Protein AF-A0A4S0UMB6-F1 (afdb_monomer)

Sequence (101 aa):
HIDLAVLSLDGRMHACYEAGFHTSWSDLAQHPVEGSPIRRVLRGETPYLLSDNALVDDRFHFEGAFDGPIFSAMLRTRIIVPLRARGSVIGALNISRHEAG

Solvent-accessible surface area (backbone atoms only — not comparable to full-atom values): 5432 Å² total; per-residue (Å²): 80,36,38,34,40,39,45,41,98,85,60,53,32,27,31,43,48,66,47,98,57,87,54,70,61,52,76,40,82,64,43,55,35,87,30,38,48,58,31,50,33,52,71,60,78,34,85,51,50,78,36,44,40,47,81,76,38,65,81,32,60,54,95,72,36,74,40,64,48,37,62,79,66,42,36,15,15,35,46,35,38,52,35,67,57,97,86,40,64,48,16,32,44,37,42,34,40,70,56,66,107

Structure (mmCIF, N/CA/C/O backbone):
data_AF-A0A4S0UMB6-F1
#
_entry.id   AF-A0A4S0UMB6-F1
#
loop_
_atom_site.group_PDB
_atom_site.id
_atom_site.type_symbol
_atom_site.label_atom_id
_atom_site.label_alt_id
_atom_site.label_comp_id
_atom_site.label_asym_id
_atom_site.label_entity_id
_atom_site.label_seq_id
_atom_site.pdbx_PDB_ins_code
_atom_site.Cartn_x
_atom_site.Cartn_y
_atom_site.Cartn_z
_atom_site.occupancy
_atom_site.B_iso_or_equiv
_atom_site.auth_seq_id
_atom_site.auth_comp_id
_atom_site.auth_asym_id
_atom_site.auth_atom_id
_atom_site.pdbx_PDB_model_num
ATOM 1 N N . HIS A 1 1 ? 14.524 -3.372 0.917 1.00 91.25 1 HIS A N 1
ATOM 2 C CA . HIS A 1 1 ? 13.795 -2.153 1.315 1.00 91.25 1 HIS A CA 1
ATOM 3 C C . HIS A 1 1 ? 12.682 -2.539 2.280 1.00 91.25 1 HIS A C 1
ATOM 5 O O . HIS A 1 1 ? 12.055 -3.572 2.057 1.00 91.25 1 HIS A O 1
ATOM 11 N N . ILE A 1 2 ? 12.502 -1.789 3.368 1.00 92.94 2 ILE A N 1
ATOM 12 C CA . ILE A 1 2 ? 11.433 -2.017 4.348 1.00 92.94 2 ILE A CA 1
ATOM 13 C C . ILE A 1 2 ? 10.665 -0.713 4.511 1.00 92.94 2 ILE A C 1
ATOM 15 O O . ILE A 1 2 ? 11.287 0.327 4.727 1.00 92.94 2 ILE A O 1
ATOM 19 N N . ASP A 1 3 ? 9.341 -0.796 4.459 1.00 93.00 3 ASP A N 1
ATOM 20 C CA . ASP A 1 3 ? 8.457 0.335 4.687 1.00 93.00 3 ASP A CA 1
ATOM 21 C C . ASP A 1 3 ? 7.223 -0.053 5.520 1.00 93.00 3 ASP A C 1
ATOM 23 O O . ASP A 1 3 ? 6.795 -1.210 5.571 1.00 93.00 3 ASP A O 1
ATOM 27 N N . LEU A 1 4 ? 6.702 0.924 6.254 1.00 93.38 4 LEU A N 1
ATOM 28 C CA . LEU A 1 4 ? 5.558 0.816 7.147 1.00 93.38 4 LEU A CA 1
ATOM 29 C C . LEU A 1 4 ? 4.499 1.820 6.711 1.00 93.38 4 LEU A C 1
ATOM 31 O O . LEU A 1 4 ? 4.700 3.024 6.847 1.00 93.38 4 LEU A O 1
ATOM 35 N N . ALA A 1 5 ? 3.345 1.328 6.272 1.00 94.00 5 ALA A N 1
ATOM 36 C CA . ALA A 1 5 ? 2.169 2.163 6.061 1.00 94.00 5 ALA A CA 1
ATOM 37 C C . ALA A 1 5 ? 1.333 2.185 7.345 1.00 94.00 5 ALA A C 1
ATOM 39 O O . ALA A 1 5 ? 0.905 1.130 7.803 1.00 94.00 5 ALA A O 1
ATOM 40 N N . VAL A 1 6 ? 1.073 3.356 7.924 1.00 94.56 6 VAL A N 1
ATOM 41 C CA . VAL A 1 6 ? 0.269 3.518 9.149 1.00 94.56 6 VAL A CA 1
ATOM 42 C C . VAL A 1 6 ? -1.004 4.281 8.820 1.00 94.56 6 VAL A C 1
ATOM 44 O O . VAL A 1 6 ? -0.935 5.380 8.274 1.00 94.56 6 VAL A O 1
ATOM 47 N N . LEU A 1 7 ? -2.161 3.703 9.144 1.00 95.00 7 LEU A N 1
ATOM 48 C CA . LEU A 1 7 ? -3.467 4.295 8.866 1.00 95.00 7 LEU A CA 1
ATOM 49 C C . LEU A 1 7 ? -3.749 5.509 9.759 1.00 95.00 7 LEU A C 1
ATOM 51 O O . LEU A 1 7 ? -3.407 5.529 10.943 1.00 95.00 7 LEU A O 1
ATOM 55 N N . SER A 1 8 ? -4.456 6.491 9.202 1.00 91.94 8 SER A N 1
ATOM 56 C CA . SER A 1 8 ? -5.159 7.506 9.984 1.00 91.94 8 SER A CA 1
ATOM 57 C C . SER A 1 8 ? -6.272 6.872 10.825 1.00 91.94 8 SER A C 1
ATOM 59 O O . SER A 1 8 ? -6.747 5.771 10.543 1.00 91.94 8 SER A O 1
ATOM 61 N N . LEU A 1 9 ? -6.739 7.590 11.851 1.00 87.38 9 LEU A N 1
ATOM 62 C CA . LEU A 1 9 ? -7.805 7.107 12.742 1.00 87.38 9 LEU A CA 1
ATOM 63 C C . LEU A 1 9 ? -9.117 6.781 12.009 1.00 87.38 9 LEU A C 1
ATOM 65 O O . LEU A 1 9 ? -9.856 5.908 12.452 1.00 87.38 9 LEU A O 1
ATOM 69 N N . ASP A 1 10 ? -9.405 7.466 10.900 1.00 89.44 10 ASP A N 1
ATOM 70 C CA . ASP A 1 10 ? -10.581 7.216 10.058 1.00 89.44 10 ASP A CA 1
ATOM 71 C C . ASP A 1 10 ? -10.347 6.144 8.974 1.00 89.44 10 ASP A C 1
ATOM 73 O O . ASP A 1 10 ? -11.272 5.812 8.232 1.00 89.44 10 ASP A O 1
ATOM 77 N N . GLY A 1 11 ? -9.124 5.611 8.869 1.00 90.44 11 GLY A N 1
ATOM 78 C CA . GLY A 1 11 ? -8.731 4.578 7.912 1.00 90.44 11 GLY A CA 1
ATOM 79 C C . GLY A 1 11 ? -8.713 5.020 6.446 1.00 90.44 11 GLY A C 1
ATOM 80 O O . GLY A 1 11 ? -8.552 4.174 5.569 1.00 90.44 11 GLY A O 1
ATOM 81 N N . ARG A 1 12 ? -8.898 6.314 6.153 1.00 91.38 12 ARG A N 1
ATOM 82 C CA . ARG A 1 12 ? -8.963 6.831 4.773 1.00 91.38 12 ARG A CA 1
ATOM 83 C C . ARG A 1 12 ? -7.603 7.206 4.214 1.00 91.38 12 ARG A C 1
ATOM 85 O O . ARG A 1 12 ? -7.414 7.157 3.000 1.00 91.38 12 ARG A O 1
ATOM 92 N N . MET A 1 13 ? -6.675 7.563 5.093 1.00 91.44 13 MET A N 1
ATOM 93 C CA . MET A 1 13 ? -5.326 7.975 4.746 1.00 91.44 13 MET A CA 1
ATOM 94 C C . MET A 1 13 ? -4.304 7.026 5.371 1.00 91.44 13 MET A C 1
ATOM 96 O O . MET A 1 13 ? -4.597 6.327 6.343 1.00 91.44 13 MET A O 1
ATOM 100 N N . HIS A 1 14 ? -3.081 7.028 4.853 1.00 91.12 14 HIS A N 1
ATOM 101 C CA . HIS A 1 14 ? -1.933 6.462 5.550 1.00 91.12 14 HIS A CA 1
ATOM 102 C C . HIS A 1 14 ? -0.691 7.340 5.416 1.00 91.12 14 HIS A C 1
ATOM 104 O O . HIS A 1 14 ? -0.566 8.094 4.454 1.00 91.12 14 HIS A O 1
ATOM 110 N N . ALA A 1 15 ? 0.245 7.188 6.347 1.00 90.94 15 ALA A N 1
ATOM 111 C CA . ALA A 1 15 ? 1.609 7.702 6.246 1.00 90.94 15 ALA A CA 1
ATOM 112 C C . ALA A 1 15 ? 2.589 6.546 6.009 1.00 90.94 15 ALA A C 1
ATOM 114 O O . ALA A 1 15 ? 2.361 5.446 6.517 1.00 90.94 15 ALA A O 1
ATOM 115 N N . CYS A 1 16 ? 3.664 6.790 5.256 1.00 90.81 16 CYS A N 1
ATOM 116 C CA . CYS A 1 16 ? 4.702 5.799 4.982 1.00 90.81 16 CYS A CA 1
ATOM 117 C C . CYS A 1 16 ? 5.992 6.129 5.745 1.00 90.81 16 CYS A C 1
ATOM 119 O O . CYS A 1 16 ? 6.495 7.248 5.663 1.00 90.81 16 CYS A O 1
ATOM 121 N N . TYR A 1 17 ? 6.538 5.148 6.463 1.00 88.25 17 TYR A N 1
ATOM 122 C CA . TYR A 1 17 ? 7.825 5.238 7.151 1.00 88.25 17 TYR A CA 1
ATOM 123 C C . TYR A 1 17 ? 8.781 4.201 6.581 1.00 88.25 17 TYR A C 1
ATOM 125 O O . TYR A 1 17 ? 8.467 3.016 6.567 1.00 88.25 17 TYR A O 1
ATOM 133 N N . GLU A 1 18 ? 9.965 4.624 6.158 1.00 87.31 18 GLU A N 1
ATOM 134 C CA . GLU A 1 18 ? 10.900 3.764 5.433 1.00 87.31 18 GLU A CA 1
ATOM 135 C C . GLU A 1 18 ? 12.194 3.560 6.217 1.00 87.31 18 GLU A C 1
ATOM 137 O O . GLU A 1 18 ? 12.692 4.468 6.884 1.00 87.31 18 GLU A O 1
ATOM 142 N N . ALA A 1 19 ? 12.759 2.359 6.112 1.00 82.12 19 ALA A N 1
ATOM 143 C CA . ALA A 1 19 ? 14.048 2.014 6.687 1.00 82.12 19 ALA A CA 1
ATOM 144 C C . ALA A 1 19 ? 15.028 1.547 5.598 1.00 82.12 19 ALA A C 1
ATOM 146 O O . ALA A 1 19 ? 14.747 0.647 4.799 1.00 82.12 19 ALA A O 1
ATOM 147 N N . GLY A 1 20 ? 16.223 2.144 5.602 1.00 73.62 20 GLY A N 1
ATOM 148 C CA . GLY A 1 20 ? 17.351 1.792 4.736 1.00 73.62 20 GLY A CA 1
ATOM 149 C C . GLY A 1 20 ? 17.441 2.614 3.449 1.00 73.62 20 GLY A C 1
ATOM 150 O O . GLY A 1 20 ? 18.447 3.281 3.237 1.00 73.62 20 GLY A O 1
ATOM 151 N N . PHE A 1 21 ? 16.414 2.570 2.598 1.00 77.69 21 PHE A N 1
ATOM 152 C CA . PHE A 1 21 ? 16.357 3.319 1.333 1.00 77.69 21 PHE A CA 1
ATOM 153 C C . PHE A 1 21 ? 15.050 4.103 1.261 1.00 77.69 21 PHE A C 1
ATOM 155 O O . PHE A 1 21 ? 14.006 3.527 1.560 1.00 77.69 21 PHE A O 1
ATOM 162 N N . HIS A 1 22 ? 15.123 5.370 0.857 1.00 80.56 22 HIS A N 1
ATOM 163 C CA . HIS A 1 22 ? 13.968 6.258 0.754 1.00 80.56 22 HIS A CA 1
ATOM 164 C C . HIS A 1 22 ? 13.364 6.224 -0.649 1.00 80.56 22 HIS A C 1
ATOM 166 O O . HIS A 1 22 ? 14.081 6.327 -1.645 1.00 80.56 22 HIS A O 1
ATOM 172 N N . THR A 1 23 ? 12.045 6.106 -0.720 1.00 82.38 23 THR A N 1
ATOM 173 C CA . THR A 1 23 ? 11.257 6.289 -1.936 1.00 82.38 23 THR A CA 1
ATOM 174 C C . THR A 1 23 ? 10.331 7.491 -1.769 1.00 82.38 23 THR A C 1
ATOM 176 O O . THR A 1 23 ? 10.125 7.985 -0.662 1.00 82.38 23 THR A O 1
ATOM 179 N N . SER A 1 24 ? 9.702 7.945 -2.853 1.00 83.12 24 SER A N 1
ATOM 180 C CA . SER A 1 24 ? 8.761 9.068 -2.764 1.00 83.12 24 SER A CA 1
ATOM 181 C C . SER A 1 24 ? 7.460 8.742 -2.018 1.00 83.12 24 SER A C 1
ATOM 183 O O . SER A 1 24 ? 6.617 9.623 -1.846 1.00 83.12 24 SER A O 1
ATOM 185 N N . TRP A 1 25 ? 7.274 7.511 -1.519 1.00 82.69 25 TRP A N 1
ATOM 186 C CA . TRP A 1 25 ? 6.178 7.221 -0.595 1.00 82.69 25 TRP A CA 1
ATOM 187 C C . TRP A 1 25 ? 6.291 7.996 0.720 1.00 82.69 25 TRP A C 1
ATOM 189 O O . TRP A 1 25 ? 5.249 8.364 1.262 1.00 82.69 25 TRP A O 1
ATOM 199 N N . SER A 1 26 ? 7.507 8.261 1.214 1.00 78.62 26 SER A N 1
ATOM 200 C CA . SER A 1 26 ? 7.731 9.011 2.461 1.00 78.62 26 SER A CA 1
ATOM 201 C C . SER A 1 26 ? 7.724 10.535 2.283 1.00 78.62 26 SER A C 1
ATOM 203 O O . SER A 1 26 ? 7.533 11.257 3.262 1.00 78.62 26 SER A O 1
ATOM 205 N N . ASP A 1 27 ? 7.838 11.032 1.046 1.00 71.25 27 ASP A N 1
ATOM 206 C CA . ASP A 1 27 ? 7.794 12.471 0.731 1.00 71.25 27 ASP A CA 1
ATOM 207 C C . ASP A 1 27 ? 6.394 13.087 0.920 1.00 71.25 27 ASP A C 1
ATOM 209 O O . ASP A 1 27 ? 6.230 14.307 0.986 1.00 71.25 27 ASP A O 1
ATOM 213 N N . LEU A 1 28 ? 5.363 12.248 1.015 1.00 58.44 28 LEU A N 1
ATOM 214 C CA . LEU A 1 28 ? 3.968 12.654 1.131 1.00 58.44 28 LEU A CA 1
ATOM 215 C C . LEU A 1 28 ? 3.468 12.356 2.546 1.00 58.44 28 LEU A C 1
ATOM 217 O O . LEU A 1 28 ? 3.403 11.208 2.979 1.00 58.44 28 LEU A O 1
ATOM 221 N N . ALA A 1 29 ? 3.096 13.417 3.268 1.00 60.53 29 ALA A N 1
ATOM 222 C CA . ALA A 1 29 ? 2.689 13.333 4.670 1.00 60.53 29 ALA A CA 1
ATOM 223 C C . ALA A 1 29 ? 1.523 12.352 4.901 1.00 60.53 29 ALA A C 1
ATOM 225 O O . ALA A 1 29 ? 1.493 11.678 5.931 1.00 60.53 29 ALA A O 1
ATOM 226 N N . GLN A 1 30 ? 0.571 12.278 3.960 1.00 74.44 30 GLN A N 1
ATOM 227 C CA . GLN A 1 30 ? -0.552 11.341 3.970 1.00 74.44 30 GLN A CA 1
ATOM 228 C C . GLN A 1 30 ? -1.038 11.039 2.545 1.00 74.44 30 GLN A C 1
ATOM 230 O O . GLN A 1 30 ? -1.273 11.960 1.764 1.00 74.44 30 GLN A O 1
ATOM 235 N N . HIS A 1 31 ? -1.279 9.764 2.237 1.00 82.81 31 HIS A N 1
ATOM 236 C CA . HIS A 1 31 ? -1.868 9.305 0.973 1.00 82.81 31 HIS A CA 1
ATOM 237 C C . HIS A 1 31 ? -3.244 8.677 1.179 1.00 82.81 31 HIS A C 1
ATOM 239 O O . HIS A 1 31 ? -3.430 7.979 2.179 1.00 82.81 31 HIS A O 1
ATOM 245 N N . PRO A 1 32 ? -4.192 8.829 0.237 1.00 92.56 32 PRO A N 1
ATOM 246 C CA . PRO A 1 32 ? -5.444 8.083 0.270 1.00 92.56 32 PRO A CA 1
ATOM 247 C C . PRO A 1 32 ? -5.202 6.575 0.174 1.00 92.56 32 PRO A C 1
ATOM 249 O O . PRO A 1 32 ? -4.488 6.104 -0.712 1.00 92.56 32 PRO A O 1
ATOM 252 N N . VAL A 1 33 ? -5.862 5.792 1.028 1.00 93.50 33 VAL A N 1
ATOM 253 C CA . VAL A 1 33 ? -5.777 4.322 0.990 1.00 93.50 33 VAL A CA 1
ATOM 254 C C . VAL A 1 33 ? -6.248 3.770 -0.357 1.00 93.50 33 VAL A C 1
ATOM 256 O O . VAL A 1 33 ? -5.691 2.781 -0.822 1.00 93.50 33 VAL A O 1
ATOM 259 N N . GLU A 1 34 ? -7.208 4.424 -1.018 1.00 94.62 34 GLU A N 1
ATOM 260 C CA . GLU A 1 34 ? -7.729 4.022 -2.334 1.00 94.62 34 GLU A CA 1
ATOM 261 C C . GLU A 1 34 ? -6.643 3.881 -3.408 1.00 94.62 34 GLU A C 1
ATOM 263 O O . GLU A 1 34 ? -6.655 2.905 -4.156 1.00 94.62 34 GLU A O 1
ATOM 268 N N . GLY A 1 35 ? -5.681 4.808 -3.450 1.00 94.00 35 GLY A N 1
ATOM 269 C CA . GLY A 1 35 ? -4.582 4.789 -4.421 1.00 94.00 35 GLY A CA 1
ATOM 270 C C . GLY A 1 35 ? -3.431 3.862 -4.028 1.00 94.00 35 GLY A C 1
ATOM 271 O O . GLY A 1 35 ? -2.462 3.724 -4.771 1.00 94.00 35 GLY A O 1
ATOM 272 N N . SER A 1 36 ? -3.498 3.222 -2.856 1.00 95.31 36 SER A N 1
ATOM 273 C CA . SER A 1 36 ? -2.392 2.414 -2.362 1.00 95.31 36 SER A CA 1
ATOM 274 C C . SER A 1 36 ? -2.243 1.103 -3.135 1.00 95.31 36 SER A C 1
ATOM 276 O O . SER A 1 36 ? -3.195 0.311 -3.187 1.00 95.31 36 SER A O 1
ATOM 278 N N . PRO A 1 37 ? -1.027 0.770 -3.607 1.00 96.00 37 PRO A N 1
ATOM 279 C CA . PRO A 1 37 ? -0.734 -0.551 -4.164 1.00 96.00 37 PRO A CA 1
ATOM 280 C C . PRO A 1 37 ? -1.050 -1.703 -3.195 1.00 96.00 37 PRO A C 1
ATOM 282 O O . PRO A 1 37 ? -1.351 -2.815 -3.616 1.00 96.00 37 PRO A O 1
ATOM 285 N N . ILE A 1 38 ? -1.067 -1.428 -1.885 1.00 96.69 38 ILE A N 1
ATOM 286 C CA . ILE A 1 38 ? -1.343 -2.405 -0.824 1.00 96.69 38 ILE A CA 1
ATOM 287 C C . ILE A 1 38 ? -2.725 -2.231 -0.166 1.00 96.69 38 ILE A C 1
ATOM 289 O O . ILE A 1 38 ? -2.985 -2.810 0.893 1.00 96.69 38 ILE A O 1
ATOM 293 N N . ARG A 1 39 ? -3.640 -1.460 -0.776 1.00 97.31 39 ARG A N 1
ATOM 294 C CA . ARG A 1 39 ? -4.953 -1.088 -0.199 1.00 97.31 39 ARG A CA 1
ATOM 295 C C . ARG A 1 39 ? -5.769 -2.264 0.326 1.00 97.31 39 ARG A C 1
ATOM 297 O O . ARG A 1 39 ? -6.414 -2.153 1.362 1.00 97.31 39 ARG A O 1
ATOM 304 N N . ARG A 1 40 ? -5.699 -3.412 -0.351 1.00 97.62 40 ARG A N 1
ATOM 305 C CA . ARG A 1 40 ? -6.444 -4.618 0.035 1.00 97.62 40 ARG A CA 1
ATOM 306 C C . ARG A 1 40 ? -6.003 -5.149 1.401 1.00 97.62 40 ARG A C 1
ATOM 308 O O . ARG A 1 40 ? -6.835 -5.621 2.167 1.00 97.62 40 ARG A O 1
ATOM 315 N N . VAL A 1 41 ? -4.714 -5.039 1.732 1.00 98.06 41 VAL A N 1
ATOM 316 C CA . VAL A 1 41 ? -4.189 -5.414 3.057 1.00 98.06 41 VAL A CA 1
ATOM 317 C C . VAL A 1 41 ? -4.601 -4.377 4.099 1.00 98.06 41 VAL A C 1
ATOM 319 O O . VAL A 1 41 ? -5.080 -4.747 5.168 1.00 98.06 41 VAL A O 1
ATOM 322 N N . LEU A 1 42 ? -4.495 -3.087 3.766 1.00 97.06 42 LEU A N 1
ATOM 323 C CA . LEU A 1 42 ? -4.885 -1.986 4.655 1.00 97.06 42 LEU A CA 1
ATOM 324 C C . LEU A 1 42 ? -6.376 -2.015 5.027 1.00 97.06 42 LEU A C 1
ATOM 326 O O . LEU A 1 42 ? -6.729 -1.737 6.168 1.00 97.06 42 LEU A O 1
ATOM 330 N N . ARG A 1 43 ? -7.246 -2.418 4.096 1.00 96.69 43 ARG A N 1
ATOM 331 C CA . ARG A 1 43 ? -8.688 -2.612 4.331 1.00 96.69 43 ARG A CA 1
ATOM 332 C C . ARG A 1 43 ? -9.039 -3.955 4.974 1.00 96.69 43 ARG A C 1
ATOM 334 O O . ARG A 1 43 ? -10.197 -4.192 5.300 1.00 96.69 43 ARG A O 1
ATOM 341 N N . GLY A 1 44 ? -8.065 -4.852 5.135 1.00 96.38 44 GLY A N 1
ATOM 342 C CA . GLY A 1 44 ? -8.290 -6.198 5.659 1.00 96.38 44 GLY A CA 1
ATOM 343 C C . GLY A 1 44 ? -9.018 -7.150 4.702 1.00 96.38 44 GLY A C 1
ATOM 344 O O . GLY A 1 44 ? -9.491 -8.192 5.144 1.00 96.38 44 GLY A O 1
ATOM 345 N N . GLU A 1 45 ? -9.092 -6.830 3.408 1.00 97.38 45 GLU A N 1
ATOM 346 C CA . GLU A 1 45 ? -9.707 -7.673 2.369 1.00 97.38 45 GLU A CA 1
ATOM 347 C C . GLU A 1 45 ? -8.868 -8.920 2.048 1.00 97.38 45 GLU A C 1
ATOM 349 O O . GLU A 1 45 ? -9.380 -9.902 1.513 1.00 97.38 45 GLU A O 1
ATOM 354 N N . THR A 1 46 ? -7.566 -8.879 2.340 1.00 97.31 46 THR A N 1
ATOM 355 C CA . THR A 1 46 ? -6.653 -10.019 2.214 1.00 97.31 46 THR A CA 1
ATOM 356 C C . THR A 1 46 ? -5.749 -10.104 3.447 1.00 97.31 46 THR A C 1
ATOM 358 O O . THR A 1 46 ? -5.321 -9.064 3.959 1.00 97.31 46 THR A O 1
ATOM 361 N N . PRO A 1 47 ? -5.444 -11.312 3.960 1.00 96.69 47 PRO A N 1
ATOM 362 C CA . PRO A 1 47 ? -4.617 -11.472 5.157 1.00 96.69 47 PRO A CA 1
ATOM 363 C C . PRO A 1 47 ? -3.155 -11.068 4.939 1.00 96.69 47 PRO A C 1
ATOM 365 O O . PRO A 1 47 ? -2.467 -10.768 5.909 1.00 96.69 47 PRO A O 1
ATOM 368 N N . TYR A 1 48 ? -2.689 -11.084 3.692 1.00 97.75 48 TYR A N 1
ATOM 369 C CA . TYR A 1 48 ? -1.359 -10.668 3.256 1.00 97.75 48 TYR A CA 1
ATOM 370 C C . TYR A 1 48 ? -1.356 -10.480 1.731 1.00 97.75 48 TYR A C 1
ATOM 372 O O . TYR A 1 48 ? -2.324 -10.825 1.045 1.00 97.75 48 TYR A O 1
ATOM 380 N N . LEU A 1 49 ? -0.256 -9.960 1.195 1.00 97.94 49 LEU A N 1
ATOM 381 C CA . LEU A 1 49 ? 0.027 -9.929 -0.235 1.00 97.94 49 LEU A CA 1
ATOM 382 C C . LEU A 1 49 ? 1.488 -10.342 -0.459 1.00 97.94 49 LEU A C 1
ATOM 384 O O . LEU A 1 49 ? 2.397 -9.782 0.149 1.00 97.94 49 LEU A O 1
ATOM 388 N N . LEU A 1 50 ? 1.690 -11.350 -1.307 1.00 98.00 50 LEU A N 1
ATOM 389 C CA . LEU A 1 50 ? 3.003 -11.837 -1.733 1.00 98.00 50 LEU A CA 1
ATOM 390 C C . LEU A 1 50 ? 3.120 -11.658 -3.237 1.00 98.00 50 LEU A C 1
ATOM 392 O O . LEU A 1 50 ? 2.160 -11.949 -3.955 1.00 98.00 50 LEU A O 1
ATOM 396 N N . SER A 1 51 ? 4.277 -11.203 -3.695 1.00 98.00 51 SER A N 1
ATOM 397 C CA . SER A 1 51 ? 4.564 -11.007 -5.110 1.00 98.00 51 SER A CA 1
ATOM 398 C C . SER A 1 51 ? 5.997 -11.397 -5.418 1.00 98.00 51 SER A C 1
ATOM 400 O O . SER A 1 51 ? 6.911 -10.877 -4.780 1.00 98.00 51 SER A O 1
ATOM 402 N N . ASP A 1 52 ? 6.178 -12.223 -6.445 1.00 97.50 52 ASP A N 1
ATOM 403 C CA . ASP A 1 52 ? 7.496 -12.611 -6.951 1.00 97.50 52 ASP A CA 1
ATOM 404 C C . ASP A 1 52 ? 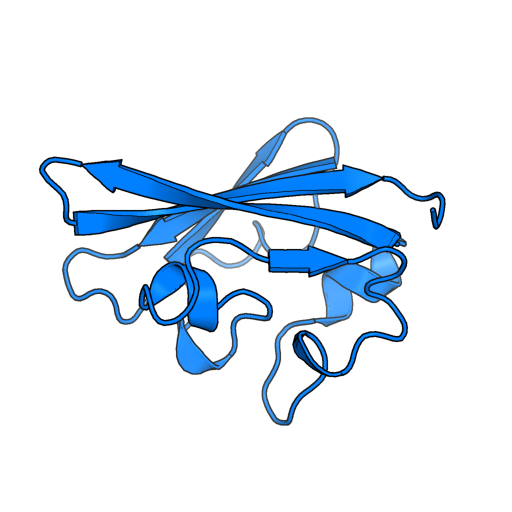8.129 -11.474 -7.765 1.00 97.50 52 ASP A C 1
ATOM 406 O O . ASP A 1 52 ? 9.347 -11.319 -7.795 1.00 97.50 52 ASP A O 1
ATOM 410 N N . ASN A 1 53 ? 7.311 -10.649 -8.428 1.00 97.88 53 ASN A N 1
ATOM 411 C CA . ASN A 1 53 ? 7.779 -9.489 -9.180 1.00 97.88 53 ASN A CA 1
ATOM 412 C C . ASN A 1 53 ? 6.692 -8.413 -9.302 1.00 97.88 53 ASN A C 1
ATOM 414 O O . ASN A 1 53 ? 5.876 -8.426 -10.219 1.00 97.88 53 ASN A O 1
ATOM 418 N N . ALA A 1 54 ? 6.735 -7.433 -8.406 1.00 97.56 54 ALA A N 1
ATOM 419 C CA . ALA A 1 54 ? 5.745 -6.372 -8.321 1.00 97.56 54 ALA A CA 1
ATOM 420 C C . ALA A 1 54 ? 5.842 -5.322 -9.430 1.00 97.56 54 ALA A C 1
ATOM 422 O O . ALA A 1 54 ? 5.034 -4.410 -9.434 1.00 97.56 54 ALA A O 1
ATOM 423 N N . LEU A 1 55 ? 6.804 -5.432 -10.354 1.00 97.75 55 LEU A N 1
ATOM 424 C CA . LEU A 1 55 ? 6.864 -4.586 -11.554 1.00 97.75 55 LEU A CA 1
ATOM 425 C C . LEU A 1 55 ? 5.890 -5.034 -12.653 1.00 97.75 55 LEU A C 1
ATOM 427 O O . LEU A 1 55 ? 5.731 -4.329 -13.646 1.00 97.75 55 LEU A O 1
ATOM 431 N N . VAL A 1 56 ? 5.344 -6.247 -12.535 1.00 97.75 56 VAL A N 1
ATOM 432 C CA . VAL A 1 56 ? 4.448 -6.865 -13.528 1.00 97.75 56 VAL A CA 1
ATOM 433 C C . VAL A 1 56 ? 3.218 -7.495 -12.875 1.00 97.75 56 VAL A C 1
ATOM 435 O O . VAL A 1 56 ? 2.506 -8.266 -13.509 1.00 97.75 56 VAL A O 1
ATOM 438 N N . ASP A 1 57 ? 2.997 -7.228 -11.591 1.00 97.81 57 ASP A N 1
ATOM 439 C CA . ASP A 1 57 ? 1.870 -7.780 -10.852 1.00 97.81 57 ASP A CA 1
ATOM 440 C C . ASP A 1 57 ? 0.744 -6.748 -10.817 1.00 97.81 57 ASP A C 1
ATOM 442 O O . ASP A 1 57 ? 0.783 -5.770 -10.066 1.00 97.81 57 ASP A O 1
ATOM 446 N N . ASP A 1 58 ? -0.283 -7.002 -11.626 1.00 96.88 58 ASP A N 1
ATOM 447 C CA . ASP A 1 58 ? -1.442 -6.127 -11.829 1.00 96.88 58 ASP A CA 1
ATOM 448 C C . ASP A 1 58 ? -2.164 -5.743 -10.527 1.00 96.88 58 ASP A C 1
ATOM 450 O O . ASP A 1 58 ? -2.900 -4.759 -10.477 1.00 96.88 58 ASP A O 1
ATOM 454 N N . ARG A 1 59 ? -1.951 -6.474 -9.423 1.00 97.00 59 ARG A N 1
ATOM 455 C CA . ARG A 1 59 ? -2.514 -6.104 -8.114 1.00 97.00 59 ARG A CA 1
ATOM 456 C C . ARG A 1 59 ? -1.983 -4.756 -7.613 1.00 97.00 59 ARG A C 1
ATOM 458 O O . ARG A 1 59 ? -2.709 -4.071 -6.882 1.00 97.00 59 ARG A O 1
ATOM 465 N N . PHE A 1 60 ? -0.765 -4.376 -8.006 1.00 97.00 60 PHE A N 1
ATOM 466 C CA . PHE A 1 60 ? -0.147 -3.090 -7.673 1.00 97.00 60 PHE A CA 1
ATOM 467 C C . PHE A 1 60 ? -0.440 -1.993 -8.705 1.00 97.00 60 PHE A C 1
ATOM 469 O O . PHE A 1 60 ? -0.389 -0.820 -8.341 1.00 97.00 60 PHE A O 1
ATOM 476 N N . HIS A 1 61 ? -0.785 -2.366 -9.942 1.00 97.12 61 HIS A N 1
ATOM 477 C CA . HIS A 1 61 ? -0.891 -1.462 -11.091 1.00 97.12 61 HIS A CA 1
ATOM 478 C C . HIS A 1 61 ? -2.348 -1.277 -11.516 1.00 97.12 61 HIS A C 1
ATOM 480 O O . HIS A 1 61 ? -2.921 -2.079 -12.251 1.00 97.12 61 HIS A O 1
ATOM 486 N N . PHE A 1 62 ? -2.973 -0.207 -11.039 1.00 96.56 62 PHE A N 1
ATOM 487 C CA . PHE A 1 62 ? -4.362 0.121 -11.352 1.00 96.56 62 PHE A CA 1
ATOM 488 C C . PHE A 1 62 ? -4.527 1.630 -11.528 1.00 96.56 62 PHE A C 1
ATOM 490 O O . PHE A 1 62 ? -3.662 2.418 -11.149 1.00 96.56 62 PHE A O 1
ATOM 497 N N . GLU A 1 63 ? -5.647 2.044 -12.114 1.00 95.81 63 GLU A N 1
ATOM 498 C CA . GLU A 1 63 ? -5.933 3.461 -12.328 1.00 95.81 63 GLU A CA 1
ATOM 499 C C . GLU A 1 63 ? -5.941 4.233 -10.996 1.00 95.81 63 GLU A C 1
ATOM 501 O O . GLU A 1 63 ? -6.642 3.868 -10.052 1.00 95.81 63 GLU A O 1
ATOM 506 N N . GLY A 1 64 ? -5.133 5.295 -10.916 1.00 93.56 64 GLY A N 1
ATOM 507 C CA . GLY A 1 64 ? -4.965 6.099 -9.701 1.00 93.56 64 GLY A CA 1
ATOM 508 C C . GLY A 1 64 ? -3.992 5.521 -8.666 1.00 93.56 64 GLY A C 1
ATOM 509 O O . GLY A 1 64 ? -3.859 6.099 -7.586 1.00 93.56 64 GLY A O 1
ATOM 510 N N . ALA A 1 65 ? -3.305 4.414 -8.969 1.00 95.38 65 ALA A N 1
ATOM 511 C CA . ALA A 1 65 ? -2.259 3.880 -8.106 1.00 95.38 65 ALA A CA 1
ATOM 512 C C . ALA A 1 65 ? -1.052 4.828 -8.034 1.00 95.38 65 ALA A C 1
ATOM 514 O O . ALA A 1 65 ? -0.572 5.321 -9.052 1.00 95.38 65 ALA A O 1
ATOM 515 N N . PHE A 1 66 ? -0.509 5.040 -6.834 1.00 93.69 66 PHE A N 1
ATOM 516 C CA . PHE A 1 66 ? 0.801 5.682 -6.654 1.00 93.69 66 PHE A CA 1
ATOM 517 C C . PHE A 1 66 ? 1.921 4.627 -6.595 1.00 93.69 66 PHE A C 1
ATOM 519 O O . PHE A 1 66 ? 2.663 4.497 -5.620 1.00 93.69 66 PHE A O 1
ATOM 526 N N . ASP A 1 67 ? 2.022 3.828 -7.653 1.00 94.75 67 ASP A N 1
ATOM 527 C CA . ASP A 1 67 ? 2.955 2.705 -7.809 1.00 94.75 67 ASP A CA 1
ATOM 528 C C . ASP A 1 67 ? 4.306 3.090 -8.438 1.00 94.75 67 ASP A C 1
ATOM 530 O O . ASP A 1 67 ? 5.218 2.266 -8.480 1.00 94.75 67 ASP A O 1
ATOM 534 N N . GLY A 1 68 ? 4.478 4.350 -8.850 1.00 94.44 68 GLY A N 1
ATOM 535 C CA . GLY A 1 68 ? 5.742 4.900 -9.358 1.00 94.44 68 GLY A CA 1
ATOM 536 C C . GLY A 1 68 ? 6.990 4.490 -8.553 1.00 94.44 68 GLY A C 1
ATOM 537 O O . GLY A 1 68 ? 7.978 4.075 -9.166 1.00 94.44 68 GLY A O 1
ATOM 538 N N . PRO A 1 69 ? 6.956 4.504 -7.205 1.00 93.00 69 PRO A N 1
ATOM 539 C CA . PRO A 1 69 ? 8.071 4.047 -6.373 1.00 93.00 69 PRO A CA 1
ATOM 540 C C . PRO A 1 69 ? 8.474 2.584 -6.563 1.00 93.00 69 PRO A C 1
ATOM 542 O O . PRO A 1 69 ? 9.649 2.252 -6.412 1.00 93.00 69 PRO A O 1
ATOM 545 N N . ILE A 1 70 ? 7.533 1.705 -6.926 1.00 95.56 70 ILE A N 1
ATOM 546 C CA . ILE A 1 70 ? 7.827 0.296 -7.222 1.00 95.56 70 ILE A CA 1
ATOM 547 C C . ILE A 1 70 ? 8.791 0.220 -8.407 1.00 95.56 70 ILE A C 1
ATOM 549 O O . ILE A 1 70 ? 9.790 -0.498 -8.338 1.00 95.56 70 ILE A O 1
ATOM 553 N N . PHE A 1 71 ? 8.537 1.016 -9.449 1.00 96.06 71 PHE A N 1
ATOM 554 C CA . PHE A 1 71 ? 9.381 1.091 -10.638 1.00 96.06 71 PHE A CA 1
ATOM 555 C C . PHE A 1 71 ? 10.706 1.801 -10.365 1.00 96.06 71 PHE A C 1
ATOM 557 O O . PHE A 1 71 ? 11.763 1.249 -10.664 1.00 96.06 71 PHE A O 1
ATOM 564 N N . SER A 1 72 ? 10.678 2.997 -9.769 1.00 94.31 72 SER A N 1
ATOM 565 C CA . SER A 1 72 ? 11.895 3.797 -9.580 1.00 94.31 72 SER A CA 1
ATOM 566 C C . SER A 1 72 ? 12.901 3.139 -8.634 1.00 94.31 72 SER A C 1
ATOM 568 O O . SER A 1 72 ? 14.105 3.288 -8.827 1.00 94.31 72 SER A O 1
ATOM 570 N N . ALA A 1 73 ? 12.420 2.407 -7.624 1.00 92.31 73 ALA A N 1
ATOM 571 C CA . ALA A 1 73 ? 13.257 1.692 -6.662 1.00 92.31 73 ALA A CA 1
ATOM 572 C C . ALA A 1 73 ? 13.422 0.196 -6.990 1.00 92.31 73 ALA A C 1
ATOM 574 O O . ALA A 1 73 ? 14.025 -0.534 -6.208 1.00 92.3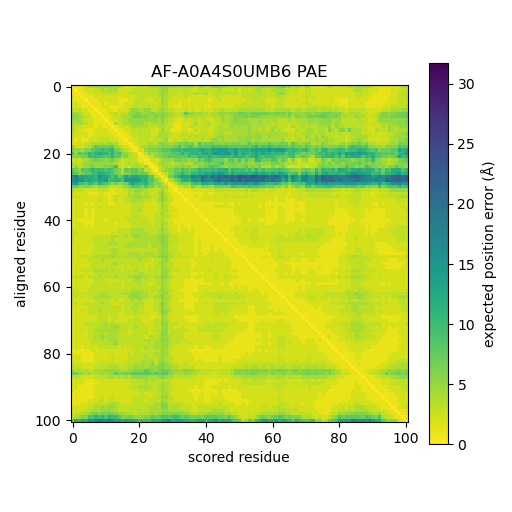1 73 ALA A O 1
ATOM 575 N N . MET A 1 74 ? 12.915 -0.270 -8.140 1.00 95.31 74 MET A N 1
ATOM 576 C CA . MET A 1 74 ? 13.057 -1.654 -8.612 1.00 95.31 74 MET A CA 1
ATOM 577 C C . MET A 1 74 ? 12.610 -2.699 -7.575 1.00 95.31 74 MET A C 1
ATOM 579 O O . MET A 1 74 ? 13.273 -3.714 -7.366 1.00 95.31 74 MET A O 1
ATOM 583 N N . LEU A 1 75 ? 11.483 -2.452 -6.905 1.00 94.62 75 LEU A N 1
ATOM 584 C CA . LEU A 1 75 ? 10.974 -3.303 -5.829 1.00 94.62 75 LEU A CA 1
ATOM 585 C C . LEU A 1 75 ? 10.243 -4.513 -6.430 1.00 94.62 75 LEU A C 1
ATOM 587 O O . LEU A 1 75 ? 9.065 -4.414 -6.753 1.00 94.62 75 LEU A O 1
ATOM 591 N N . ARG A 1 76 ? 10.930 -5.649 -6.597 1.00 96.44 76 ARG A N 1
ATOM 592 C CA . ARG A 1 76 ? 10.399 -6.838 -7.286 1.00 96.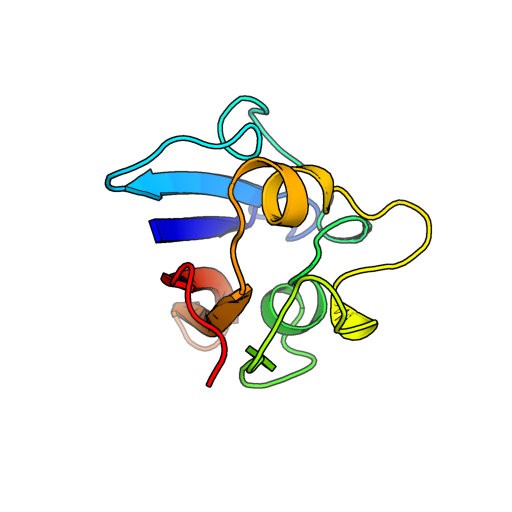44 76 ARG A CA 1
ATOM 593 C C . ARG A 1 76 ? 9.704 -7.799 -6.335 1.00 96.44 76 ARG A C 1
ATOM 595 O O . ARG A 1 76 ? 8.478 -7.808 -6.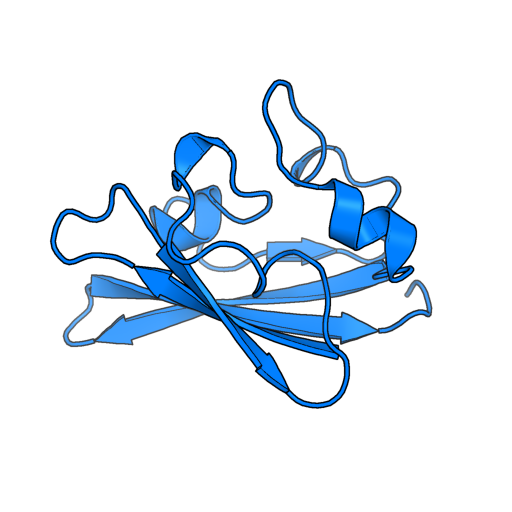276 1.00 96.44 76 ARG A O 1
ATOM 602 N N . THR A 1 77 ? 10.456 -8.608 -5.599 1.00 97.44 77 THR A N 1
ATOM 603 C CA . THR A 1 77 ? 9.861 -9.492 -4.595 1.00 97.44 77 THR A CA 1
ATOM 604 C C . THR A 1 77 ? 9.328 -8.660 -3.452 1.00 97.44 77 THR A C 1
ATOM 606 O O . THR A 1 77 ? 10.026 -7.770 -2.962 1.00 97.44 77 THR A O 1
ATOM 609 N N . ARG A 1 78 ? 8.091 -8.923 -3.030 1.00 96.94 78 ARG A N 1
ATOM 610 C CA . ARG A 1 78 ? 7.443 -8.170 -1.954 1.00 96.94 78 ARG A CA 1
ATOM 611 C C . ARG A 1 78 ? 6.644 -9.078 -1.033 1.00 96.94 78 ARG A C 1
ATOM 613 O O . ARG A 1 78 ? 5.840 -9.889 -1.488 1.00 96.94 78 ARG A O 1
ATOM 620 N N . ILE A 1 79 ? 6.821 -8.859 0.264 1.00 97.81 79 ILE A N 1
ATOM 621 C CA . ILE A 1 79 ? 5.995 -9.400 1.341 1.00 97.81 79 ILE A CA 1
ATOM 622 C C . ILE A 1 79 ? 5.273 -8.228 1.990 1.00 97.81 79 ILE A C 1
ATOM 624 O O . ILE A 1 79 ? 5.914 -7.283 2.447 1.00 97.81 79 ILE A O 1
ATOM 628 N N . ILE A 1 80 ? 3.949 -8.303 2.045 1.00 98.38 80 ILE A N 1
ATOM 629 C CA . ILE A 1 80 ? 3.093 -7.294 2.656 1.00 98.38 80 ILE A CA 1
ATOM 630 C C . ILE A 1 80 ? 2.176 -7.980 3.659 1.00 98.38 80 ILE A C 1
ATOM 632 O O . ILE A 1 80 ? 1.390 -8.860 3.297 1.00 98.38 80 ILE A O 1
ATOM 636 N N . VAL A 1 81 ? 2.243 -7.553 4.916 1.00 98.38 81 VAL A N 1
ATOM 637 C CA . VAL A 1 81 ? 1.435 -8.107 6.009 1.00 98.38 81 VAL A CA 1
ATOM 638 C C . VAL A 1 81 ? 0.768 -6.992 6.813 1.00 98.38 81 VAL A C 1
ATOM 640 O O . VAL A 1 81 ? 1.367 -5.933 6.999 1.00 98.38 81 VAL A O 1
ATOM 643 N N . PRO A 1 82 ? -0.465 -7.187 7.309 1.00 98.06 82 PRO A N 1
ATOM 644 C CA . PRO A 1 82 ? -1.152 -6.173 8.092 1.00 98.06 82 PRO A CA 1
ATOM 645 C C . PRO A 1 82 ? -0.522 -6.041 9.480 1.00 98.06 82 PRO A C 1
ATOM 647 O O . PRO A 1 82 ? -0.271 -7.034 10.165 1.00 98.06 82 PRO A O 1
ATOM 650 N N . LEU A 1 83 ? -0.364 -4.804 9.942 1.00 97.44 83 LEU A N 1
ATOM 651 C CA . LEU A 1 83 ? -0.151 -4.510 11.354 1.00 97.44 83 LEU A CA 1
ATOM 652 C C . LEU A 1 83 ? -1.505 -4.472 12.052 1.00 97.44 83 LEU A C 1
ATOM 654 O O . LEU A 1 83 ? -2.433 -3.817 11.574 1.00 97.44 83 LEU A O 1
ATOM 658 N N . ARG A 1 84 ? -1.628 -5.160 13.190 1.00 95.94 84 ARG A N 1
ATOM 659 C CA . ARG A 1 84 ? -2.884 -5.228 13.941 1.00 95.94 84 ARG A CA 1
ATOM 660 C C . ARG A 1 84 ? -2.719 -4.757 15.375 1.00 95.94 84 ARG A C 1
ATOM 662 O O . ARG A 1 84 ? -1.787 -5.163 16.062 1.00 95.94 84 ARG A O 1
ATOM 669 N N . ALA A 1 85 ? -3.688 -3.981 15.846 1.00 94.75 85 ALA A N 1
ATOM 670 C CA . ALA A 1 85 ? -3.857 -3.654 17.255 1.00 94.75 85 ALA A CA 1
ATOM 671 C C . ALA A 1 85 ? -5.299 -3.953 17.664 1.00 94.75 85 ALA A C 1
ATOM 673 O O . ALA A 1 85 ? -6.242 -3.515 17.010 1.00 94.75 85 ALA A O 1
ATOM 674 N N . ARG A 1 86 ? -5.470 -4.729 18.743 1.00 92.56 86 ARG A N 1
ATOM 675 C CA . ARG A 1 86 ? -6.792 -5.151 19.252 1.00 92.56 86 ARG A CA 1
ATOM 676 C C . ARG A 1 86 ? -7.692 -5.781 18.171 1.00 92.56 86 ARG A C 1
ATOM 678 O O . ARG A 1 86 ? -8.896 -5.569 18.161 1.00 92.56 86 ARG A O 1
ATOM 685 N N . GLY A 1 87 ? -7.098 -6.544 17.249 1.00 90.25 87 GLY A N 1
ATOM 686 C CA . GLY A 1 87 ? -7.801 -7.230 16.155 1.00 90.25 87 GLY A CA 1
ATOM 687 C C . GLY A 1 87 ? -7.997 -6.395 14.883 1.00 90.25 87 GLY A C 1
ATOM 688 O O . GLY A 1 87 ? -8.090 -6.971 13.796 1.00 90.25 87 GLY A O 1
ATOM 689 N N . SER A 1 88 ? -7.960 -5.067 14.982 1.00 93.56 88 SER A N 1
ATOM 690 C CA . SER A 1 88 ? -8.122 -4.152 13.846 1.00 93.56 88 SER A CA 1
ATOM 691 C C . SER A 1 88 ? -6.813 -3.936 13.095 1.00 93.56 88 SER A C 1
ATOM 693 O O . SER A 1 88 ? -5.747 -3.883 13.710 1.00 93.56 88 SER A O 1
ATOM 695 N N . VAL A 1 89 ? -6.892 -3.788 11.770 1.00 97.00 89 VAL A N 1
ATOM 696 C CA . VAL A 1 89 ? -5.752 -3.364 10.947 1.00 97.00 89 VAL A CA 1
ATOM 697 C C . VAL A 1 89 ? -5.465 -1.891 11.236 1.00 97.00 89 VAL A C 1
ATOM 699 O O . VAL A 1 89 ? -6.368 -1.064 11.174 1.00 97.00 89 VAL A O 1
ATOM 702 N N . ILE A 1 90 ? -4.215 -1.579 11.573 1.00 96.75 90 ILE A N 1
ATOM 703 C CA . ILE A 1 90 ? -3.732 -0.210 11.827 1.00 96.75 90 ILE A CA 1
ATOM 704 C C . ILE A 1 90 ? -2.715 0.252 10.779 1.00 96.75 90 ILE A C 1
ATOM 706 O O . ILE A 1 90 ? -2.207 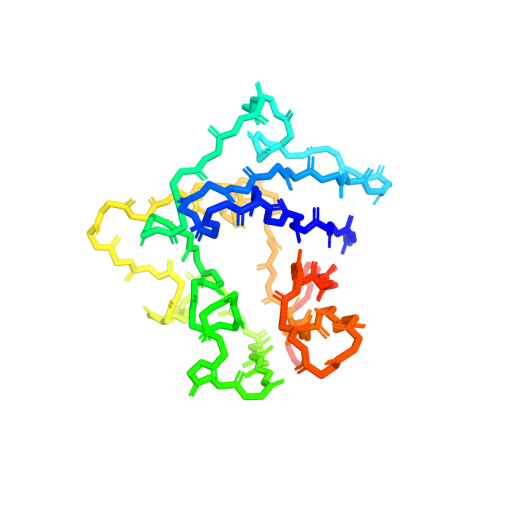1.367 10.847 1.00 96.75 90 ILE A O 1
ATOM 710 N N . GLY A 1 91 ? -2.380 -0.617 9.828 1.00 96.94 91 GLY A N 1
ATOM 711 C CA . GLY A 1 91 ? -1.314 -0.383 8.873 1.00 96.94 91 GLY A CA 1
ATOM 712 C C . GLY A 1 91 ? -0.834 -1.666 8.209 1.00 96.94 91 GLY A C 1
ATOM 713 O O . GLY A 1 91 ? -1.466 -2.717 8.331 1.00 96.94 91 GLY A O 1
ATOM 714 N N . ALA A 1 92 ? 0.312 -1.594 7.547 1.00 97.69 92 ALA A N 1
ATOM 715 C CA . ALA A 1 92 ? 0.989 -2.730 6.945 1.00 97.69 92 ALA A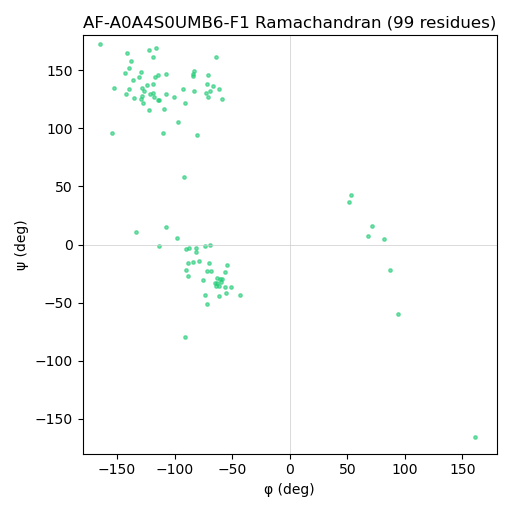 CA 1
ATOM 716 C C . ALA A 1 92 ? 2.509 -2.606 7.078 1.00 97.69 92 ALA A C 1
ATOM 718 O O . ALA A 1 92 ? 3.055 -1.504 7.042 1.00 97.69 92 ALA A O 1
ATOM 719 N N . LEU A 1 93 ? 3.168 -3.755 7.207 1.00 97.19 93 LEU A N 1
ATOM 720 C CA . LEU A 1 93 ? 4.607 -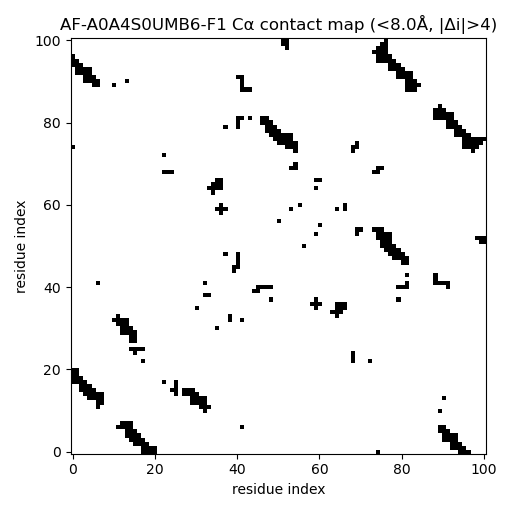3.913 7.054 1.00 97.19 93 LEU A CA 1
ATOM 721 C C . LEU A 1 93 ? 4.896 -4.484 5.672 1.00 97.19 93 LEU A C 1
ATOM 723 O O . LEU A 1 93 ? 4.371 -5.538 5.307 1.00 97.19 93 LEU A O 1
ATOM 727 N N . ASN A 1 94 ? 5.774 -3.798 4.955 1.00 96.19 94 ASN A N 1
ATOM 728 C CA . ASN A 1 94 ? 6.186 -4.116 3.605 1.00 96.19 94 ASN A CA 1
ATOM 729 C C . ASN A 1 94 ? 7.688 -4.395 3.589 1.00 96.19 94 ASN A C 1
ATOM 731 O O . ASN A 1 94 ? 8.494 -3.619 4.102 1.00 96.19 94 ASN A O 1
ATOM 735 N N . ILE A 1 95 ? 8.077 -5.513 2.989 1.00 96.12 95 ILE A N 1
ATOM 736 C CA . ILE A 1 95 ? 9.475 -5.903 2.816 1.00 96.12 95 ILE A CA 1
ATOM 737 C C . ILE A 1 95 ? 9.671 -6.253 1.353 1.00 96.12 95 ILE A C 1
ATOM 739 O O . ILE A 1 95 ? 8.959 -7.098 0.821 1.00 96.12 95 ILE A O 1
ATOM 743 N N . SER A 1 96 ? 10.646 -5.613 0.715 1.00 95.38 96 SER A N 1
ATOM 744 C CA . SER A 1 96 ? 10.923 -5.785 -0.709 1.00 95.38 96 SER A CA 1
ATOM 745 C C . SER A 1 96 ? 12.394 -6.089 -0.989 1.00 95.38 96 SER A C 1
ATOM 747 O O . SER A 1 96 ? 13.275 -5.563 -0.293 1.00 95.38 96 SER A O 1
ATOM 749 N N . ARG A 1 97 ? 12.671 -6.865 -2.043 1.00 95.50 97 ARG A N 1
ATOM 750 C CA . ARG A 1 97 ? 14.014 -7.000 -2.640 1.00 95.50 97 ARG A CA 1
ATOM 751 C C . ARG A 1 97 ? 14.010 -6.624 -4.122 1.00 95.50 97 ARG A C 1
ATOM 753 O O . ARG A 1 97 ? 12.954 -6.441 -4.724 1.00 95.50 97 ARG A O 1
ATOM 760 N N . HIS A 1 98 ? 15.205 -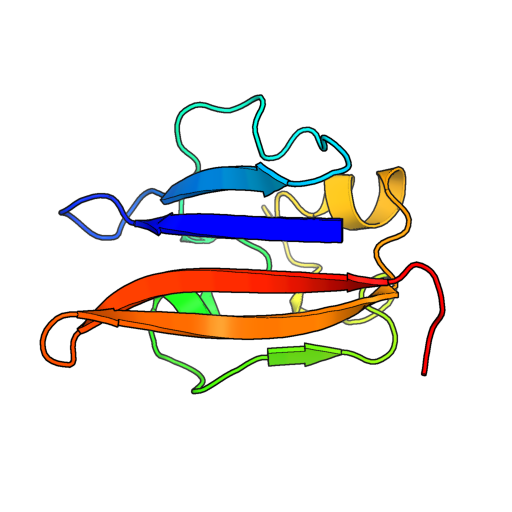6.465 -4.688 1.00 94.56 98 HIS A N 1
ATOM 761 C CA . HIS A 1 98 ? 15.375 -6.065 -6.088 1.00 94.56 98 HIS A CA 1
A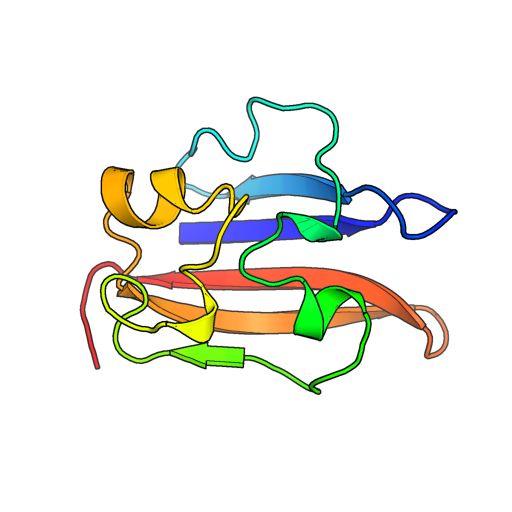TOM 762 C C . HIS A 1 98 ? 15.400 -7.258 -7.047 1.00 94.56 98 HIS A C 1
ATOM 764 O O . HIS A 1 98 ? 15.231 -7.082 -8.253 1.00 94.56 98 HIS A O 1
ATOM 770 N N . GLU A 1 99 ? 15.603 -8.466 -6.526 1.00 95.31 99 GLU A N 1
ATOM 771 C CA . GLU A 1 99 ? 15.502 -9.720 -7.258 1.00 95.31 99 GLU A CA 1
ATOM 772 C C . GLU A 1 99 ? 14.048 -10.193 -7.322 1.00 95.31 99 GLU A C 1
ATOM 774 O O . GLU A 1 99 ? 13.273 -9.982 -6.386 1.00 95.31 99 GLU A O 1
ATOM 779 N N . ALA A 1 100 ? 13.695 -10.838 -8.434 1.00 90.50 100 ALA A N 1
ATOM 780 C CA . ALA A 1 100 ? 12.473 -11.625 -8.543 1.00 90.50 100 ALA A CA 1
ATOM 781 C C . ALA A 1 100 ? 12.705 -13.040 -7.978 1.00 90.50 100 ALA A C 1
ATOM 783 O O . ALA A 1 100 ? 13.825 -13.545 -8.114 1.00 90.50 100 ALA A O 1
ATOM 784 N N . GLY A 1 101 ? 11.675 -13.684 -7.414 1.00 78.94 101 GLY A N 1
ATOM 785 C CA . GLY A 1 101 ? 11.734 -15.098 -7.003 1.00 78.94 101 GLY A CA 1
ATOM 786 C C . GLY A 1 101 ? 11.077 -15.459 -5.679 1.00 78.94 101 GLY A C 1
ATOM 787 O O . GLY A 1 101 ? 11.092 -14.628 -4.745 1.00 78.94 101 GLY A O 1
#

Mean predicted aligned error: 3.45 Å

pLDDT: mean 92.45, std 7.54, range [58.44, 98.38]

Secondary structure (DSSP, 8-state):
-EEEEEE-TTSSEEEEEEESS--TTSSSS-EEGGG-TTHHHHTTSSS-EEES-TTS-TTT--TT---HHHHHTT--SEEEEEEEETTEEEEEEEEE-SS--

Foldseek 3Di:
DKKKWFADPVLQKTAIDDDDDDFCSNVDRIDGLVQELCSCQSVVVDQWDWFLFPVPDCSSPDPNHPCVRCVVVQFTTKTKGFDDDPRHGRIIMMDTDNHGD

Nearest PDB structures (foldseek):
  3k2n-assembly1_B  TM=6.868E-01  e=1.975E-03  Chlorobaculum tepidum TLS
  8u62-assembly1_B  TM=6.266E-01  e=1.193E-02  Pseudomonas syringae pv. tomato str. DC3000
  5c5k-assembly2_D  TM=6.037E-01  e=2.578E-02  Deinococcus radiodurans R1 = ATCC 13939 = DSM 20539
  5c5k-assembly2_C  TM=5.420E-01  e=1.356E-02  Deinococcus radiodurans R1 = ATCC 13939 = DSM 20539
  6saw-assembly2_B  TM=6.178E-01  e=4.900E-02  Idiomarina sp. A28L

Radius of gyration: 12.38 Å; Cα contacts (8 Å, |Δi|>4): 219; chains: 1; bounding box: 28×28×33 Å